Protein AF-F0LKE6-F1 (afdb_monomer_lite)

pLDDT: mean 90.02, std 7.87, range [55.88, 97.19]

Organism: Thermococcus barophilus (strain DSM 11836 / MP) (NCBI:txid391623)

Foldseek 3Di:
DLVVVCVVVVQDDAPDPLSSLVSCCVVVLDDPVLNVLSSLLSVVVVLVVDPPRDQDPVNVVSNVVSVVSVVVVVVSVVVVVVD

InterPro domains:
  IPR008201 Ribonuclease HepT-like [PF01934] (2-77)
  IPR037038 tRNA nuclease HepT-like superfamily [G3DSA:1.20.120.580] (1-83)
  IPR052379 Type VII TA system RNase [PTHR33397] (2-82)

Secondary structure (DSSP, 8-state):
-HHHHHHHTT----SSHHHHHHHHHHTTSS-HHHHHHHHHHHHHHHHHHSTT----HHHHHHHHHHTHHHHHHHHHHHHHHT-

Sequence (83 aa):
MGEELILAYGLGIPKTYRAIFKELGKAGIIDKNLQTVLESLVFYRNAIAHEYYDIDGEEIFEVINSLDAVRRFVKRVKEILQS

Radius of gyration: 13.66 Å; chains: 1; bounding box: 25×23×40 Å

Structure (mmCIF, N/CA/C/O backbone):
data_AF-F0LKE6-F1
#
_entry.id   AF-F0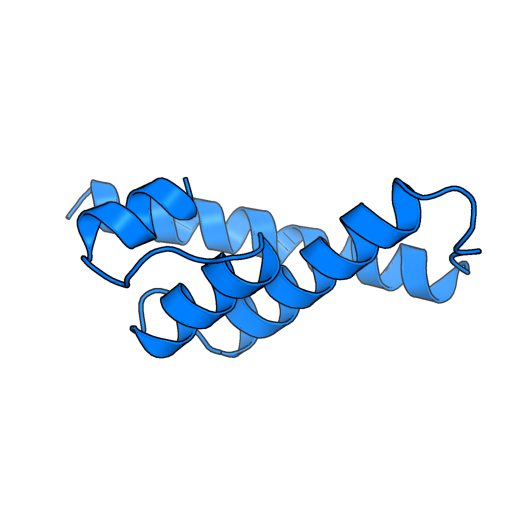LKE6-F1
#
loop_
_atom_site.group_PDB
_atom_site.id
_atom_site.type_symbol
_atom_site.label_atom_id
_atom_site.label_alt_id
_atom_site.label_comp_id
_atom_site.label_asym_id
_atom_site.label_entity_id
_atom_site.label_seq_id
_atom_site.pdbx_PDB_ins_code
_atom_site.Cartn_x
_atom_site.Cartn_y
_atom_site.Cartn_z
_atom_site.occupancy
_atom_site.B_iso_or_equiv
_atom_site.auth_seq_id
_atom_site.auth_comp_id
_atom_site.auth_asym_id
_atom_site.auth_atom_id
_atom_site.pdbx_PDB_model_num
ATOM 1 N N . MET A 1 1 ? 2.957 -9.972 8.802 1.00 77.81 1 MET A N 1
ATOM 2 C CA . MET A 1 1 ? 2.296 -8.653 8.973 1.00 77.81 1 MET A CA 1
ATOM 3 C C . MET A 1 1 ? 0.921 -8.565 8.310 1.00 77.81 1 MET A C 1
ATOM 5 O O . MET A 1 1 ? -0.063 -8.443 9.019 1.00 77.81 1 MET A O 1
ATOM 9 N N . GLY A 1 2 ? 0.802 -8.601 6.973 1.00 82.94 2 GLY A N 1
ATOM 10 C CA . GLY A 1 2 ? -0.511 -8.466 6.316 1.00 82.94 2 GLY A CA 1
ATOM 11 C C . GLY A 1 2 ? -1.462 -9.640 6.594 1.00 82.94 2 GLY A C 1
ATOM 12 O O . GLY A 1 2 ? -2.598 -9.427 6.996 1.00 82.94 2 GLY A O 1
ATOM 13 N N . GLU A 1 3 ? -0.983 -10.878 6.449 1.00 88.81 3 GLU A N 1
ATOM 14 C CA . GLU A 1 3 ? -1.764 -12.094 6.749 1.00 88.81 3 GLU A CA 1
ATOM 15 C C . GLU A 1 3 ? -2.129 -12.211 8.235 1.00 88.81 3 GLU A C 1
ATOM 17 O O . GLU A 1 3 ? -3.243 -12.596 8.568 1.00 88.81 3 GLU A O 1
ATOM 22 N N . GLU A 1 4 ? -1.223 -11.811 9.131 1.00 89.12 4 GLU A N 1
ATOM 23 C CA . GLU A 1 4 ? -1.482 -11.754 10.576 1.00 89.12 4 GLU A CA 1
ATOM 24 C C . GLU A 1 4 ? -2.665 -10.835 10.901 1.00 89.12 4 GLU A C 1
ATOM 26 O O . GLU A 1 4 ? -3.517 -11.208 11.700 1.00 89.12 4 GLU A O 1
ATOM 31 N N . LEU A 1 5 ? -2.765 -9.667 10.253 1.00 89.69 5 LEU A N 1
ATOM 32 C CA . LEU A 1 5 ? -3.916 -8.773 10.417 1.00 89.69 5 LEU A CA 1
ATOM 33 C C . LEU A 1 5 ? -5.201 -9.400 9.873 1.00 89.69 5 LEU A C 1
ATOM 35 O O . LEU A 1 5 ? -6.247 -9.308 10.504 1.00 89.69 5 LEU A O 1
ATOM 39 N N . ILE A 1 6 ? -5.132 -10.074 8.727 1.00 90.88 6 ILE A N 1
ATOM 40 C CA . ILE A 1 6 ? -6.287 -10.784 8.172 1.00 90.88 6 ILE A CA 1
ATOM 41 C C . ILE A 1 6 ? -6.813 -11.846 9.153 1.00 90.88 6 ILE A C 1
ATOM 43 O O . ILE A 1 6 ? -8.022 -11.927 9.368 1.00 90.88 6 ILE A O 1
ATOM 47 N N . LEU A 1 7 ? -5.916 -12.606 9.790 1.00 88.44 7 LEU A N 1
ATOM 48 C CA . LEU A 1 7 ? -6.270 -13.592 10.814 1.00 88.44 7 LEU A CA 1
ATOM 49 C C . LEU A 1 7 ? -6.819 -12.931 12.083 1.00 88.44 7 LEU A C 1
ATOM 51 O O . LEU A 1 7 ? -7.868 -13.344 12.573 1.00 88.44 7 LEU A O 1
ATOM 55 N N . ALA A 1 8 ? -6.152 -11.890 12.586 1.00 88.38 8 ALA A N 1
ATOM 56 C CA . ALA A 1 8 ? -6.545 -11.188 13.809 1.00 88.38 8 ALA A CA 1
ATOM 57 C C . ALA A 1 8 ? -7.942 -10.554 13.708 1.00 88.38 8 ALA A C 1
ATOM 59 O O . ALA A 1 8 ? -8.683 -10.538 14.687 1.00 88.38 8 ALA A O 1
ATOM 60 N N . TYR A 1 9 ? -8.317 -10.072 12.521 1.00 87.56 9 TYR A N 1
ATOM 61 C CA . TYR A 1 9 ? -9.618 -9.450 12.261 1.00 87.56 9 TYR A CA 1
ATOM 62 C C . TYR A 1 9 ? -10.647 -10.407 11.632 1.00 87.56 9 TYR A C 1
ATOM 64 O O . TYR A 1 9 ? -11.750 -9.979 11.298 1.00 87.56 9 TYR A O 1
ATOM 72 N N . GLY A 1 10 ? -10.318 -11.693 11.452 1.00 90.12 10 GLY A N 1
ATOM 73 C CA . GLY A 1 10 ? -11.249 -12.693 10.914 1.00 90.12 10 GLY A CA 1
ATOM 74 C C . GLY A 1 10 ? -11.700 -12.431 9.471 1.00 90.12 10 GLY A C 1
ATOM 75 O O . GLY A 1 10 ? -12.825 -12.766 9.108 1.00 90.12 10 GLY A O 1
ATOM 76 N N . LEU A 1 11 ? -10.839 -11.844 8.634 1.00 89.31 11 LEU A N 1
ATOM 77 C CA . LEU A 1 11 ? -11.188 -11.353 7.288 1.00 89.31 11 LEU A CA 1
ATOM 78 C C . LEU A 1 11 ? -11.152 -12.439 6.189 1.00 89.31 11 LEU A C 1
ATOM 80 O O . LEU A 1 11 ? -11.168 -12.132 4.997 1.00 89.31 11 LEU A O 1
ATOM 84 N N . GLY A 1 12 ? -11.125 -13.718 6.575 1.00 86.75 12 GLY A N 1
ATOM 85 C CA . GLY A 1 12 ? -11.038 -14.865 5.664 1.00 86.75 12 GLY A CA 1
ATOM 86 C C . GLY A 1 12 ? -9.606 -15.199 5.232 1.00 86.75 12 GLY A C 1
ATOM 87 O O . GLY A 1 12 ? -8.649 -14.623 5.730 1.00 86.75 12 GLY A O 1
ATOM 88 N N . ILE A 1 13 ? -9.435 -16.166 4.323 1.00 84.56 13 ILE A N 1
ATOM 89 C CA . ILE A 1 13 ? -8.105 -16.587 3.845 1.00 84.56 13 ILE A CA 1
ATOM 90 C C . ILE A 1 13 ? -7.853 -15.976 2.457 1.00 84.56 13 ILE A C 1
ATOM 92 O O . ILE A 1 13 ? -8.542 -16.340 1.496 1.00 84.56 13 ILE A O 1
ATOM 96 N N . PRO A 1 14 ? -6.885 -15.055 2.314 1.00 86.38 14 PRO A N 1
ATOM 97 C CA . PRO A 1 14 ? -6.587 -14.426 1.041 1.00 86.38 14 PRO A CA 1
ATOM 98 C C . PRO A 1 14 ? -5.845 -15.417 0.142 1.00 86.38 14 PRO A C 1
ATOM 100 O O . PRO A 1 14 ? -4.927 -16.108 0.567 1.00 86.38 14 PRO A O 1
ATOM 103 N N . LYS A 1 15 ? -6.233 -15.476 -1.136 1.00 88.31 15 LYS A N 1
ATOM 104 C CA . LYS A 1 15 ? -5.629 -16.406 -2.108 1.00 88.31 15 LYS A CA 1
ATOM 105 C C . LYS A 1 15 ? -4.317 -15.898 -2.714 1.00 88.31 15 LYS A C 1
ATOM 107 O O . LYS A 1 15 ? -3.614 -16.663 -3.362 1.00 88.31 15 LYS A O 1
ATOM 112 N N . THR A 1 16 ? -4.017 -14.605 -2.572 1.00 91.62 16 THR A N 1
ATOM 113 C CA . THR A 1 16 ? -2.823 -13.957 -3.134 1.00 91.62 16 THR A CA 1
ATOM 114 C C . THR A 1 16 ? -2.355 -12.811 -2.241 1.00 91.62 16 THR A C 1
ATOM 116 O O . THR A 1 16 ? -3.153 -12.229 -1.505 1.00 91.62 16 THR A O 1
ATOM 119 N N . TYR A 1 17 ? -1.088 -12.401 -2.379 1.00 91.19 17 TYR A N 1
ATOM 120 C CA . TYR A 1 17 ? -0.565 -11.222 -1.677 1.00 91.19 17 TYR A CA 1
ATOM 121 C C . TYR A 1 17 ? -1.353 -9.943 -1.978 1.00 91.19 17 TYR A C 1
ATOM 123 O O . TYR A 1 17 ? -1.573 -9.123 -1.092 1.00 91.19 17 TYR A O 1
ATOM 131 N N . ARG A 1 18 ? -1.843 -9.781 -3.214 1.00 94.19 18 ARG A N 1
ATOM 132 C CA . ARG A 1 18 ? -2.677 -8.630 -3.584 1.00 94.19 18 ARG A CA 1
ATOM 133 C C . ARG A 1 18 ? -4.018 -8.666 -2.844 1.00 94.19 18 ARG A C 1
ATOM 135 O O . ARG A 1 18 ? -4.505 -7.628 -2.406 1.00 94.19 18 ARG A O 1
ATOM 142 N N . ALA A 1 19 ? -4.602 -9.856 -2.676 1.00 95.00 19 ALA A N 1
ATOM 143 C CA . ALA A 1 19 ? -5.868 -10.020 -1.968 1.00 95.00 19 ALA A CA 1
ATOM 144 C C . ALA A 1 19 ? -5.775 -9.608 -0.492 1.00 95.00 19 ALA A C 1
ATOM 146 O O . ALA A 1 19 ? -6.749 -9.082 0.030 1.00 95.00 19 ALA A O 1
ATOM 147 N N . ILE A 1 20 ? -4.611 -9.759 0.151 1.00 95.75 20 ILE A N 1
ATOM 148 C CA . ILE A 1 20 ? -4.392 -9.277 1.525 1.00 95.75 20 ILE A CA 1
ATOM 149 C C . ILE A 1 20 ? -4.731 -7.786 1.623 1.00 95.75 20 ILE A C 1
ATOM 151 O O . ILE A 1 20 ? -5.605 -7.398 2.393 1.00 95.75 20 ILE A O 1
ATOM 155 N N . PHE A 1 21 ? -4.083 -6.943 0.816 1.00 96.50 21 PHE A N 1
ATOM 156 C CA . PHE A 1 21 ? -4.289 -5.493 0.884 1.00 96.50 21 PHE A CA 1
ATOM 157 C C . PHE A 1 21 ? -5.709 -5.089 0.487 1.00 96.50 21 PHE A C 1
ATOM 159 O O . PHE A 1 21 ? -6.268 -4.158 1.069 1.00 96.50 21 PHE A O 1
ATOM 166 N N . LYS A 1 22 ? -6.332 -5.843 -0.424 1.00 95.75 22 LYS A N 1
ATOM 167 C CA . LYS A 1 22 ? -7.735 -5.652 -0.791 1.00 95.75 22 LYS A CA 1
ATOM 168 C C . LYS A 1 22 ? -8.682 -5.850 0.390 1.00 95.75 22 LYS A C 1
ATOM 170 O O . LYS A 1 22 ? -9.572 -5.023 0.590 1.00 95.75 22 LYS A O 1
ATOM 175 N N . GLU A 1 23 ? -8.507 -6.924 1.154 1.00 96.38 23 GLU A N 1
ATOM 176 C CA . GLU A 1 23 ? -9.353 -7.211 2.317 1.00 96.38 23 GLU A CA 1
ATOM 177 C C . GLU A 1 23 ? -9.087 -6.231 3.470 1.00 96.38 23 GLU A C 1
ATOM 179 O O . GLU A 1 23 ? -10.039 -5.738 4.073 1.00 96.38 23 GLU A O 1
ATOM 184 N N . LEU A 1 24 ? -7.829 -5.837 3.709 1.00 95.69 24 LEU A N 1
ATOM 185 C CA . LEU A 1 24 ? -7.509 -4.799 4.701 1.00 95.69 24 LEU A CA 1
ATOM 186 C C . LEU A 1 24 ? -8.158 -3.447 4.360 1.00 95.69 24 LEU A C 1
ATOM 188 O O . LEU A 1 24 ? -8.649 -2.756 5.253 1.00 95.69 24 LEU A O 1
ATOM 192 N N . GLY A 1 25 ? -8.184 -3.070 3.079 1.00 96.12 25 GLY A N 1
ATOM 193 C CA . GLY A 1 25 ? -8.850 -1.847 2.626 1.00 96.12 25 GLY A CA 1
ATOM 194 C C . GLY A 1 25 ? -10.372 -1.910 2.770 1.00 96.12 25 GLY A C 1
ATOM 195 O O . GLY A 1 25 ? -10.985 -0.966 3.263 1.00 96.12 25 GLY A O 1
ATOM 196 N N . LYS A 1 26 ? -10.997 -3.044 2.420 1.00 95.50 26 LYS A N 1
ATOM 197 C CA . LYS A 1 26 ? -12.443 -3.258 2.631 1.00 95.50 26 LYS A CA 1
ATOM 198 C C . LYS A 1 26 ? -12.842 -3.193 4.105 1.00 95.50 26 LYS A C 1
ATOM 200 O O . LYS A 1 26 ? -13.908 -2.674 4.414 1.00 95.50 26 LYS A O 1
ATOM 205 N N . ALA A 1 27 ? -11.994 -3.705 4.994 1.00 94.50 27 ALA A N 1
ATOM 206 C CA . ALA A 1 27 ? -12.205 -3.657 6.437 1.00 94.50 27 ALA A CA 1
ATOM 207 C C . ALA A 1 27 ? -11.943 -2.264 7.048 1.00 94.50 27 ALA A C 1
ATOM 209 O O . ALA A 1 27 ? -12.101 -2.090 8.253 1.00 94.50 27 ALA A O 1
ATOM 210 N N . GLY A 1 28 ? -11.512 -1.276 6.252 1.00 95.06 28 GLY A N 1
ATOM 211 C CA . GLY A 1 28 ? -11.186 0.071 6.732 1.00 95.06 28 GLY A CA 1
ATOM 212 C C . GLY A 1 28 ? -9.910 0.142 7.579 1.00 95.06 28 GLY A C 1
ATOM 213 O O . GLY A 1 28 ? -9.644 1.158 8.219 1.00 95.06 28 GLY A O 1
ATOM 214 N N . ILE A 1 29 ? -9.103 -0.923 7.590 1.00 94.81 29 ILE A N 1
ATOM 215 C CA . ILE A 1 29 ? -7.848 -0.987 8.351 1.00 94.81 29 ILE A CA 1
ATOM 216 C C . ILE A 1 29 ? -6.803 -0.063 7.717 1.00 94.81 29 ILE A C 1
ATOM 218 O O . ILE A 1 29 ? -6.052 0.613 8.426 1.00 94.81 29 ILE A O 1
ATOM 222 N N . ILE A 1 30 ? -6.791 -0.002 6.386 1.00 96.81 30 ILE A N 1
ATOM 223 C CA . ILE A 1 30 ? -6.003 0.938 5.587 1.00 96.81 30 ILE A CA 1
ATOM 224 C C . ILE A 1 30 ? -6.928 1.750 4.680 1.00 96.81 30 ILE A C 1
ATOM 226 O O . ILE A 1 30 ? -7.979 1.267 4.261 1.00 96.81 30 ILE A O 1
ATOM 230 N N . ASP A 1 31 ? -6.530 2.980 4.360 1.00 97.00 31 ASP A N 1
ATOM 231 C CA . ASP A 1 31 ? -7.290 3.827 3.444 1.00 97.00 31 ASP A CA 1
ATOM 232 C C . ASP A 1 31 ? -7.196 3.339 1.981 1.00 97.00 31 ASP A C 1
ATOM 234 O O . ASP A 1 31 ? -6.316 2.555 1.606 1.00 97.00 31 ASP A O 1
ATOM 238 N N . LYS A 1 32 ? -8.111 3.817 1.127 1.00 96.81 32 LYS A N 1
ATOM 239 C CA . LYS A 1 32 ? -8.218 3.366 -0.269 1.00 96.81 32 LYS A CA 1
ATOM 240 C C . LYS A 1 32 ? -6.997 3.722 -1.126 1.00 96.81 32 LYS A C 1
ATOM 242 O O . LYS A 1 32 ? -6.672 2.980 -2.059 1.00 96.81 32 LYS A O 1
ATOM 247 N N . ASN A 1 33 ? -6.322 4.833 -0.829 1.00 96.62 33 ASN A N 1
ATOM 248 C CA . ASN A 1 33 ? -5.102 5.225 -1.529 1.00 96.62 33 ASN A CA 1
ATOM 249 C C . ASN A 1 33 ? -3.973 4.250 -1.172 1.00 96.62 33 ASN A C 1
ATOM 251 O O . ASN A 1 33 ? -3.363 3.671 -2.069 1.00 96.62 33 ASN A O 1
ATOM 255 N N . LEU A 1 34 ? -3.775 3.988 0.120 1.00 97.19 34 LEU A N 1
ATOM 256 C CA . LEU A 1 34 ? -2.772 3.050 0.613 1.00 97.19 34 LEU A CA 1
ATOM 257 C C . LEU A 1 34 ? -3.016 1.626 0.094 1.00 97.19 34 LEU A C 1
ATOM 259 O O . LEU A 1 34 ? -2.076 0.980 -0.363 1.00 97.19 34 LEU A O 1
ATOM 263 N N . GLN A 1 35 ? -4.272 1.165 0.080 1.00 97.19 35 GLN A N 1
ATOM 264 C CA . GLN A 1 35 ? -4.656 -0.105 -0.545 1.00 97.19 35 GLN A CA 1
ATOM 265 C C . GLN A 1 35 ? -4.180 -0.176 -2.003 1.00 97.19 35 GLN A C 1
ATOM 267 O O . GLN A 1 35 ? -3.482 -1.115 -2.376 1.00 97.19 35 GLN A O 1
ATOM 272 N N . THR A 1 36 ? -4.564 0.805 -2.824 1.00 96.69 36 THR A N 1
ATOM 273 C CA . THR A 1 36 ? -4.289 0.798 -4.271 1.00 96.69 36 THR A CA 1
ATOM 274 C C . THR A 1 36 ? -2.788 0.767 -4.556 1.00 96.69 36 THR A C 1
ATOM 276 O O . THR A 1 36 ? -2.332 -0.020 -5.384 1.00 96.69 36 THR A O 1
ATOM 279 N N . VAL A 1 37 ? -2.005 1.567 -3.827 1.00 96.94 37 VAL A N 1
ATOM 280 C CA . VAL A 1 37 ? -0.548 1.619 -4.012 1.00 96.94 37 VAL A CA 1
ATOM 281 C C . VAL A 1 37 ? 0.113 0.302 -3.593 1.00 96.94 37 VAL A C 1
ATOM 283 O O . VAL A 1 37 ? 0.965 -0.210 -4.313 1.00 96.94 37 VAL A O 1
ATOM 286 N N . LEU A 1 38 ? -0.306 -0.310 -2.480 1.00 96.75 38 LEU A N 1
ATOM 287 C CA . LEU A 1 38 ? 0.240 -1.602 -2.043 1.00 96.75 38 LEU A CA 1
ATOM 288 C C . LEU A 1 38 ? -0.135 -2.747 -2.998 1.00 96.75 38 LEU A C 1
ATOM 290 O O . LEU A 1 38 ? 0.696 -3.610 -3.279 1.00 96.75 38 LEU A O 1
ATOM 294 N N . GLU A 1 39 ? -1.355 -2.752 -3.543 1.00 95.75 39 GLU A N 1
ATOM 295 C CA . GLU A 1 39 ? -1.774 -3.719 -4.568 1.00 95.75 39 GLU A CA 1
ATOM 296 C C . GLU A 1 39 ? -0.946 -3.602 -5.862 1.00 95.75 39 GLU A C 1
ATOM 298 O O . GLU A 1 39 ? -0.665 -4.627 -6.501 1.00 95.75 39 GLU A O 1
ATOM 303 N N . SER A 1 40 ? -0.549 -2.375 -6.223 1.00 94.12 40 SER A N 1
ATOM 304 C CA . SER A 1 40 ? 0.363 -2.082 -7.335 1.00 94.12 40 SER A CA 1
ATOM 305 C C . SER A 1 40 ? 1.795 -2.527 -7.025 1.00 94.12 40 SER A C 1
ATOM 307 O O . SER A 1 40 ? 2.410 -3.238 -7.808 1.00 94.12 40 SER A O 1
ATOM 309 N N . LEU A 1 41 ? 2.315 -2.270 -5.825 1.00 94.81 41 LEU A N 1
ATOM 310 C CA . LEU A 1 41 ? 3.641 -2.769 -5.437 1.00 94.81 41 LEU A CA 1
ATOM 311 C 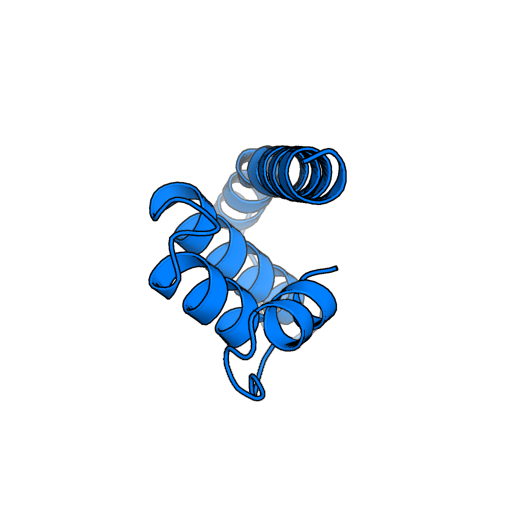C . LEU A 1 41 ? 3.732 -4.304 -5.458 1.00 94.81 41 LEU A C 1
ATOM 313 O O . LEU A 1 41 ? 4.763 -4.856 -5.840 1.00 94.81 41 LEU A O 1
ATOM 317 N N . VAL A 1 42 ? 2.654 -5.017 -5.109 1.00 93.69 42 VAL A N 1
ATOM 318 C CA . VAL A 1 42 ? 2.597 -6.483 -5.265 1.00 93.69 42 VAL A CA 1
ATOM 319 C C . VAL A 1 42 ? 2.642 -6.902 -6.736 1.00 93.69 42 VAL A C 1
ATOM 321 O O . VAL A 1 42 ? 3.239 -7.933 -7.045 1.00 93.69 42 VAL A O 1
ATOM 324 N N . PHE A 1 43 ? 2.028 -6.126 -7.637 1.00 90.88 43 PHE A N 1
ATOM 325 C CA . PHE A 1 43 ? 2.141 -6.353 -9.080 1.00 90.88 43 PHE A CA 1
ATOM 326 C C . PHE A 1 43 ? 3.601 -6.309 -9.512 1.00 90.88 43 PHE A C 1
ATOM 328 O O . PHE A 1 43 ? 4.121 -7.300 -10.018 1.00 90.88 43 PHE A O 1
ATOM 335 N N . TYR A 1 44 ? 4.254 -5.180 -9.238 1.00 90.56 44 TYR A N 1
ATOM 336 C CA . TYR A 1 44 ? 5.609 -4.919 -9.689 1.00 90.56 44 TYR A CA 1
ATOM 337 C C . TYR A 1 44 ? 6.610 -5.873 -9.050 1.00 90.56 44 TYR A C 1
ATOM 339 O O . TYR A 1 44 ? 7.496 -6.361 -9.734 1.00 90.56 44 TYR A O 1
ATOM 347 N N . ARG A 1 45 ? 6.429 -6.265 -7.782 1.00 89.69 45 ARG A N 1
ATOM 348 C CA . ARG A 1 45 ? 7.235 -7.334 -7.169 1.00 89.69 45 ARG A CA 1
ATOM 349 C C . ARG A 1 45 ? 7.178 -8.629 -7.986 1.00 89.69 45 ARG A C 1
ATOM 351 O O . ARG A 1 45 ? 8.203 -9.280 -8.155 1.00 89.69 45 ARG A O 1
ATOM 358 N N . ASN A 1 46 ? 5.995 -9.017 -8.462 1.00 86.50 46 ASN A N 1
ATOM 359 C CA . ASN A 1 46 ? 5.853 -10.222 -9.275 1.00 86.50 46 ASN A CA 1
ATOM 360 C C . ASN A 1 46 ? 6.437 -10.013 -10.680 1.00 86.50 46 ASN A C 1
ATOM 362 O O . ASN A 1 46 ? 7.123 -10.903 -11.163 1.00 86.50 46 ASN A O 1
ATOM 366 N N . ALA A 1 47 ? 6.210 -8.851 -11.299 1.00 87.25 47 ALA A N 1
ATOM 367 C CA . ALA A 1 47 ? 6.782 -8.503 -12.599 1.00 87.25 47 ALA A CA 1
ATOM 368 C C . ALA A 1 47 ? 8.320 -8.532 -12.571 1.00 87.25 47 ALA A C 1
ATOM 370 O O . ALA A 1 47 ? 8.917 -9.215 -13.383 1.00 87.25 47 ALA A O 1
ATOM 371 N N . ILE A 1 48 ? 8.953 -7.910 -11.569 1.00 86.38 48 ILE A N 1
ATOM 372 C CA . ILE A 1 48 ? 10.417 -7.901 -11.390 1.00 86.38 48 ILE A CA 1
ATOM 373 C C . ILE A 1 48 ? 10.956 -9.319 -11.164 1.00 86.38 48 ILE A C 1
ATOM 375 O O . ILE A 1 48 ? 12.021 -9.674 -11.658 1.00 86.38 48 ILE A O 1
ATOM 379 N N . ALA A 1 49 ? 10.250 -10.128 -10.369 1.00 85.75 49 ALA A N 1
ATOM 380 C CA . ALA A 1 49 ? 10.693 -11.480 -10.037 1.00 85.75 49 ALA A CA 1
ATOM 381 C C . ALA A 1 49 ? 10.554 -12.467 -11.208 1.00 85.75 49 ALA A C 1
ATOM 383 O O . ALA A 1 49 ? 11.182 -13.525 -11.190 1.00 85.75 49 ALA A O 1
ATOM 384 N N . HIS A 1 50 ? 9.717 -12.151 -12.194 1.00 79.62 50 HIS A N 1
ATOM 385 C CA . HIS A 1 50 ? 9.536 -12.954 -13.392 1.00 79.62 50 HIS A CA 1
ATOM 386 C C . HIS A 1 50 ? 10.291 -12.305 -14.560 1.00 79.62 50 HIS A C 1
ATOM 388 O O . HIS A 1 50 ? 9.867 -11.281 -15.072 1.00 79.62 50 HIS A O 1
ATOM 394 N N . GLU A 1 51 ? 11.352 -12.952 -15.056 1.00 62.22 51 GLU A N 1
ATOM 395 C CA . GLU A 1 51 ? 12.205 -12.495 -16.181 1.00 62.22 51 GLU A CA 1
ATOM 396 C C . GLU A 1 51 ? 11.474 -12.274 -17.532 1.00 62.22 51 GLU A C 1
ATOM 398 O O . GLU A 1 51 ? 12.108 -12.010 -18.546 1.00 62.22 51 GLU A O 1
ATOM 403 N N . TYR A 1 52 ? 10.146 -12.408 -17.574 1.00 59.50 52 TYR A N 1
ATOM 404 C CA . TYR A 1 52 ? 9.315 -12.247 -18.772 1.00 59.50 52 TYR A CA 1
ATOM 405 C C . TYR A 1 52 ? 8.610 -10.889 -18.861 1.00 59.50 52 TYR A C 1
ATOM 407 O O . TYR A 1 52 ? 7.923 -10.640 -19.851 1.00 59.50 52 TYR A O 1
ATOM 415 N N . TYR A 1 53 ? 8.716 -10.040 -17.837 1.00 72.81 53 TYR A N 1
ATOM 416 C CA . TYR A 1 53 ? 8.153 -8.693 -17.868 1.00 72.81 53 TYR A CA 1
ATOM 417 C C . TYR A 1 53 ? 9.291 -7.680 -18.002 1.00 72.81 53 TYR A C 1
ATOM 419 O O . TYR A 1 53 ? 10.026 -7.439 -17.044 1.00 72.81 53 TYR A O 1
ATOM 427 N N . ASP A 1 54 ? 9.432 -7.097 -19.193 1.00 79.44 54 ASP A N 1
ATOM 428 C CA . ASP A 1 54 ? 10.317 -5.952 -19.408 1.00 79.44 54 ASP A CA 1
ATOM 429 C C . ASP A 1 54 ? 9.679 -4.728 -18.757 1.00 79.44 54 ASP A C 1
ATOM 431 O O . ASP A 1 54 ? 8.729 -4.156 -19.286 1.00 79.44 54 ASP A O 1
ATOM 435 N N . ILE A 1 55 ? 10.182 -4.374 -17.576 1.00 83.38 55 ILE A N 1
ATOM 436 C CA . ILE A 1 55 ? 9.792 -3.150 -16.879 1.00 83.38 55 ILE A CA 1
ATOM 437 C C . ILE A 1 55 ? 10.560 -1.993 -17.501 1.00 83.38 55 ILE A C 1
ATOM 439 O O . ILE A 1 55 ? 11.795 -2.028 -17.556 1.00 83.38 55 ILE A O 1
ATOM 443 N N . ASP A 1 56 ? 9.846 -0.962 -17.936 1.00 87.56 56 ASP A N 1
ATOM 444 C CA . ASP A 1 56 ? 10.481 0.229 -18.487 1.00 87.56 56 ASP A CA 1
ATOM 445 C C . ASP A 1 56 ? 10.960 1.215 -17.399 1.00 87.56 56 ASP A C 1
ATOM 447 O O . ASP A 1 56 ? 10.766 1.044 -16.190 1.00 87.56 56 ASP A O 1
ATOM 451 N N . GLY A 1 57 ? 11.664 2.267 -17.826 1.00 87.19 57 GLY A N 1
ATOM 452 C CA . GLY A 1 57 ? 12.203 3.268 -16.905 1.00 87.19 57 GLY A CA 1
ATOM 453 C C . GLY A 1 57 ? 11.131 4.084 -16.173 1.00 87.19 57 GLY A C 1
ATOM 454 O O . GLY A 1 57 ? 11.380 4.531 -15.050 1.00 87.19 57 GLY A O 1
ATOM 455 N N . GLU A 1 58 ? 9.956 4.273 -16.776 1.00 90.44 58 GLU A N 1
ATOM 456 C CA . GLU A 1 58 ? 8.844 5.005 -16.168 1.00 90.44 58 GLU A CA 1
ATOM 457 C C . GLU A 1 58 ? 8.200 4.157 -15.068 1.00 90.44 58 GLU A C 1
ATOM 459 O O . GLU A 1 58 ? 8.049 4.628 -13.937 1.00 90.44 58 GLU A O 1
ATOM 464 N N . GLU A 1 59 ? 7.943 2.878 -15.340 1.00 89.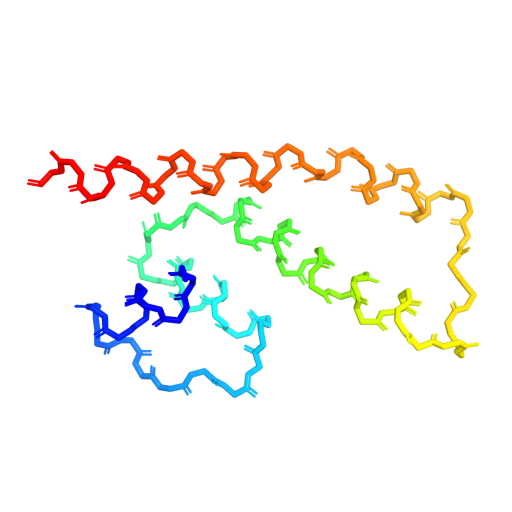75 59 GLU A N 1
ATOM 465 C CA . GLU A 1 59 ? 7.417 1.919 -14.366 1.00 89.75 59 GLU A CA 1
ATOM 466 C C . GLU A 1 59 ? 8.360 1.757 -13.157 1.00 89.75 59 GLU A C 1
ATOM 468 O O . GLU A 1 59 ? 7.909 1.766 -12.007 1.00 89.75 59 GLU A O 1
ATOM 473 N N . ILE A 1 60 ? 9.684 1.684 -13.365 1.00 90.00 60 ILE A N 1
ATOM 474 C CA . ILE A 1 60 ? 10.655 1.665 -12.250 1.00 90.00 60 ILE A CA 1
ATOM 475 C C . ILE A 1 60 ? 10.558 2.946 -11.413 1.00 90.00 60 ILE A C 1
ATOM 477 O O . ILE A 1 60 ? 10.597 2.888 -10.177 1.00 90.00 60 ILE A O 1
ATOM 481 N N . PHE A 1 61 ? 10.432 4.106 -12.058 1.00 91.75 61 PHE A N 1
ATOM 482 C CA . PHE A 1 61 ? 10.306 5.380 -11.355 1.00 91.75 61 PHE A CA 1
ATOM 483 C C . PHE A 1 61 ? 9.020 5.434 -10.516 1.00 91.75 61 PHE A C 1
ATOM 485 O O . PHE A 1 61 ? 9.055 5.858 -9.355 1.00 91.75 61 PHE A O 1
ATOM 492 N N . GLU A 1 62 ? 7.901 4.936 -11.042 1.00 90.19 62 GLU A N 1
ATOM 493 C CA . GLU A 1 62 ? 6.650 4.792 -10.290 1.00 90.19 62 GLU A CA 1
ATOM 494 C C . GLU A 1 62 ? 6.800 3.877 -9.071 1.00 90.19 62 GLU A C 1
ATOM 496 O O . GLU A 1 62 ? 6.326 4.218 -7.977 1.00 90.19 62 GLU A O 1
ATOM 501 N N . VAL A 1 63 ? 7.484 2.738 -9.223 1.00 92.06 63 VAL A N 1
ATOM 502 C CA . VAL A 1 63 ? 7.753 1.808 -8.117 1.00 92.06 63 VAL A CA 1
ATOM 503 C C . VAL A 1 63 ? 8.535 2.502 -7.011 1.00 92.06 63 VAL A C 1
ATO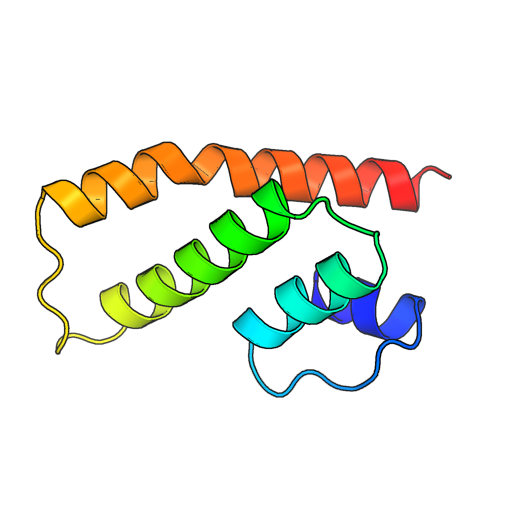M 505 O O . VAL A 1 63 ? 8.130 2.431 -5.848 1.00 92.06 63 VAL A O 1
ATOM 508 N N . ILE A 1 64 ? 9.619 3.202 -7.357 1.00 92.62 64 ILE A N 1
ATOM 509 C CA . ILE A 1 64 ? 10.463 3.920 -6.392 1.00 92.62 64 ILE A CA 1
ATOM 510 C C . ILE A 1 64 ? 9.645 4.976 -5.641 1.00 92.62 64 ILE A C 1
ATOM 512 O O . ILE A 1 64 ? 9.693 5.031 -4.409 1.00 92.62 64 ILE A O 1
ATOM 516 N N . ASN A 1 65 ? 8.840 5.766 -6.356 1.00 92.81 65 ASN A N 1
ATOM 517 C CA . ASN A 1 65 ? 7.982 6.788 -5.748 1.00 92.81 65 ASN A CA 1
ATOM 518 C C . ASN A 1 65 ? 6.887 6.193 -4.853 1.00 92.81 65 ASN A C 1
ATOM 520 O O . ASN A 1 65 ? 6.429 6.835 -3.907 1.00 92.81 65 ASN A O 1
ATOM 524 N N . SER A 1 66 ? 6.493 4.948 -5.109 1.00 92.62 66 SER A N 1
ATOM 525 C CA . SER A 1 66 ? 5.470 4.242 -4.339 1.00 92.62 66 SER A CA 1
ATOM 526 C C . SER A 1 66 ? 5.999 3.623 -3.039 1.00 92.62 66 SER A C 1
ATOM 528 O O . SER A 1 66 ? 5.199 3.231 -2.187 1.00 92.62 66 SER A O 1
ATOM 530 N N . LEU A 1 67 ? 7.320 3.556 -2.825 1.00 93.50 67 LEU A N 1
ATOM 531 C CA . LEU A 1 67 ? 7.909 2.884 -1.656 1.00 93.50 67 LEU A CA 1
ATOM 532 C C . LEU A 1 67 ? 7.523 3.517 -0.308 1.00 93.50 67 LEU A C 1
ATOM 534 O O . LEU A 1 67 ? 7.487 2.811 0.705 1.00 93.50 67 LEU A O 1
ATOM 538 N N . ASP A 1 68 ? 7.164 4.806 -0.264 1.00 94.94 68 ASP A N 1
ATOM 539 C CA . ASP A 1 68 ? 6.667 5.438 0.970 1.00 94.94 68 ASP A CA 1
ATOM 540 C C . ASP A 1 68 ? 5.367 4.786 1.480 1.00 94.94 68 ASP A C 1
ATOM 542 O O . ASP A 1 68 ? 5.130 4.714 2.689 1.00 94.94 68 ASP A O 1
ATOM 546 N N . ALA A 1 69 ? 4.565 4.187 0.593 1.00 95.81 69 ALA A N 1
ATOM 547 C CA . ALA A 1 69 ? 3.380 3.431 0.990 1.00 95.81 69 ALA A CA 1
ATOM 548 C C . ALA A 1 69 ? 3.719 2.251 1.914 1.00 95.81 69 ALA A C 1
ATOM 550 O O . ALA A 1 69 ? 2.964 1.962 2.842 1.00 95.81 69 ALA A O 1
ATOM 551 N N . VAL A 1 70 ? 4.882 1.612 1.744 1.00 95.06 70 VAL A N 1
ATOM 552 C CA . VAL A 1 70 ? 5.337 0.541 2.647 1.00 95.06 70 VAL A CA 1
ATOM 553 C C . VAL A 1 70 ? 5.581 1.098 4.049 1.00 95.06 70 VAL A C 1
ATOM 555 O O . VAL A 1 70 ? 5.169 0.498 5.044 1.00 95.06 70 VAL A O 1
ATOM 558 N N . ARG A 1 71 ? 6.189 2.285 4.149 1.00 95.50 71 ARG A N 1
ATOM 559 C CA . ARG A 1 71 ? 6.407 2.966 5.431 1.00 95.50 71 ARG A CA 1
ATOM 560 C C . ARG A 1 71 ? 5.084 3.360 6.085 1.00 95.50 71 ARG A C 1
ATOM 562 O O . ARG A 1 71 ? 4.904 3.106 7.278 1.00 95.50 71 ARG A O 1
ATOM 569 N N . ARG A 1 72 ? 4.152 3.933 5.316 1.00 96.38 72 ARG A N 1
ATOM 570 C CA . ARG A 1 72 ? 2.793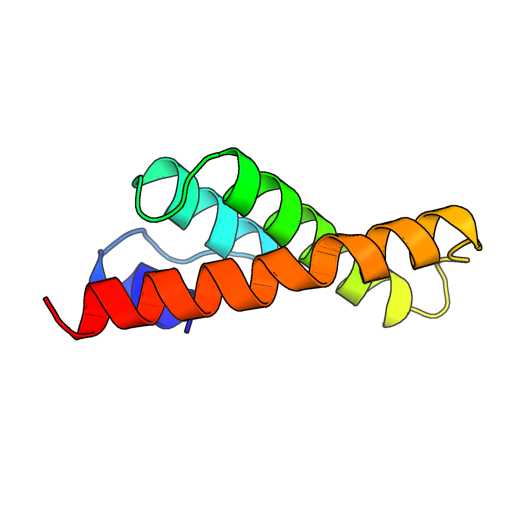 4.270 5.778 1.00 96.38 72 ARG A CA 1
ATOM 571 C C . ARG A 1 72 ? 2.057 3.034 6.293 1.00 96.38 72 ARG A C 1
ATOM 573 O O . ARG A 1 72 ? 1.457 3.094 7.363 1.00 96.38 72 ARG A O 1
ATOM 580 N N . PHE A 1 73 ? 2.167 1.908 5.590 1.00 96.56 73 PHE A N 1
ATOM 581 C CA . PHE A 1 73 ? 1.594 0.637 6.025 1.00 96.56 73 PHE A CA 1
ATOM 582 C C . PHE A 1 73 ? 2.175 0.178 7.363 1.00 96.56 73 PHE A C 1
ATOM 584 O O . PHE A 1 73 ? 1.421 -0.047 8.304 1.00 96.56 73 PHE A O 1
ATOM 591 N N . VAL A 1 74 ? 3.505 0.112 7.493 1.00 95.12 74 VAL A N 1
ATOM 592 C CA . VAL A 1 74 ? 4.158 -0.285 8.753 1.00 95.12 74 VAL A CA 1
ATOM 593 C C . VAL A 1 74 ? 3.750 0.629 9.907 1.00 95.12 74 VAL A C 1
ATOM 595 O O . VAL A 1 74 ? 3.479 0.139 11.004 1.00 95.12 74 VAL A O 1
ATOM 598 N N . LYS A 1 75 ? 3.673 1.945 9.677 1.00 94.94 75 LYS A N 1
ATOM 599 C CA . LYS A 1 75 ? 3.194 2.898 10.685 1.00 94.94 75 LYS A CA 1
ATOM 600 C C . LYS A 1 75 ? 1.769 2.562 11.126 1.00 94.94 75 LYS A C 1
ATOM 602 O O . LYS A 1 75 ? 1.526 2.455 12.324 1.00 94.94 75 LYS A O 1
ATOM 607 N N . ARG A 1 76 ? 0.865 2.315 10.176 1.00 93.69 76 ARG A N 1
ATOM 608 C CA . ARG A 1 76 ? -0.524 1.954 10.471 1.00 93.69 76 ARG A CA 1
ATOM 609 C C . ARG A 1 76 ? -0.634 0.661 11.281 1.00 93.69 76 ARG A C 1
ATOM 611 O O . ARG A 1 76 ? -1.398 0.610 12.236 1.00 93.69 76 ARG A O 1
ATOM 618 N N . VAL A 1 77 ? 0.155 -0.363 10.945 1.00 92.44 77 VAL A N 1
ATOM 619 C CA . VAL A 1 77 ? 0.196 -1.612 11.725 1.00 92.44 77 VAL A CA 1
ATOM 620 C C . VAL A 1 77 ? 0.674 -1.352 13.156 1.00 92.44 77 VAL A C 1
ATOM 622 O O . VAL A 1 77 ? 0.082 -1.870 14.095 1.00 92.44 77 VAL A O 1
ATOM 625 N N . LYS A 1 78 ? 1.706 -0.521 13.347 1.00 91.69 78 LYS A N 1
ATOM 626 C CA . LYS A 1 78 ? 2.190 -0.163 14.692 1.00 91.69 78 LYS A CA 1
ATOM 627 C C . LYS A 1 78 ? 1.127 0.545 15.528 1.00 91.69 78 LYS A C 1
ATOM 629 O O . LYS A 1 78 ? 0.987 0.216 16.697 1.00 91.69 78 LYS A O 1
ATOM 634 N N . GLU A 1 79 ? 0.382 1.475 14.934 1.00 91.31 79 GLU A N 1
ATOM 635 C CA . GLU A 1 79 ? -0.717 2.178 15.612 1.00 91.31 79 GLU A CA 1
ATOM 636 C C . GLU A 1 79 ? -1.799 1.207 16.103 1.00 91.31 79 GLU A C 1
ATOM 638 O O . GLU A 1 79 ? -2.318 1.385 17.196 1.00 91.31 79 GLU A O 1
ATOM 643 N N . ILE A 1 80 ? -2.098 0.165 15.321 1.00 88.94 80 ILE A N 1
ATOM 644 C CA . ILE A 1 80 ? -3.073 -0.877 15.678 1.00 88.94 80 ILE A CA 1
ATOM 645 C C . ILE A 1 80 ? -2.560 -1.786 16.806 1.00 88.94 80 ILE A C 1
ATOM 647 O O . ILE A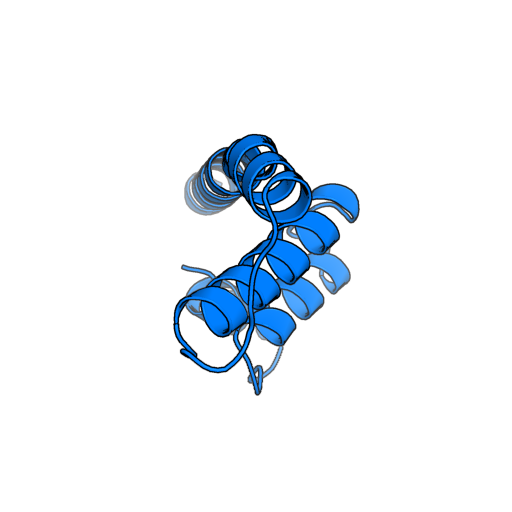 1 80 ? -3.337 -2.236 17.634 1.00 88.94 80 ILE A O 1
ATOM 651 N N . LEU A 1 81 ? -1.260 -2.090 16.845 1.00 83.75 81 LEU A N 1
ATOM 652 C CA . LEU A 1 81 ? -0.684 -2.965 17.879 1.00 83.75 81 LEU A CA 1
ATOM 653 C C . LEU A 1 81 ? -0.446 -2.254 19.220 1.00 83.75 81 LEU A C 1
ATOM 655 O O . LEU A 1 81 ? -0.206 -2.916 20.226 1.00 83.75 81 LEU A O 1
ATOM 659 N N . GLN A 1 82 ? -0.438 -0.921 19.225 1.00 78.06 82 GLN A N 1
ATOM 660 C CA . GLN A 1 82 ? -0.274 -0.096 20.426 1.00 78.06 82 GLN A CA 1
ATOM 661 C C . GLN A 1 82 ? -1.610 0.357 21.039 1.00 78.06 82 GLN A C 1
ATOM 663 O O . GLN A 1 82 ? -1.590 1.002 22.088 1.00 78.06 82 GLN A O 1
ATOM 668 N N . SER A 1 83 ? -2.737 0.046 20.391 1.00 55.88 83 SER A N 1
ATOM 669 C CA . SER A 1 83 ? -4.104 0.280 20.879 1.00 55.88 83 SER A CA 1
ATOM 670 C C . SER A 1 83 ? -4.680 -0.953 21.554 1.00 55.88 83 SER A C 1
ATOM 672 O O . SER A 1 83 ? -5.361 -0.780 22.586 1.00 55.88 83 SER A O 1
#